Protein AF-A0A183HVT2-F1 (afdb_monomer_lite)

Radius of gyration: 18.71 Å; chains: 1; bounding box: 41×29×55 Å

Secondary structure (DSSP, 8-state):
-HHHHHHHHHHHHHHHHTT----HHHHHIIIIIIIIHHHHHHHTPPBPSS--SSPPPS-S--HHHHHHHHHHHHHHHHHHHHHHHHHHTSTTPPPPPPPSSS-TT----HHHHHHHHHHHHHHHHHHHHH---TTTB--GGG-HHHHHHH-

InterPro domains:
  IPR006544 P-type ATPase, subfamily V [PTHR45630] (1-150)
  IPR023298 P-type ATPase, transmembrane domain superfamily [SSF81665] (2-149)

Foldseek 3Di:
DVLLVLLQVLLQVLLVVLVFGDFPVLVCCCVPVQVVLLVVLLVPFAWDPDDDPDDDDPDPDDPVVVVVSVVLSVVSNVVLVVQLVVLVPDPPADRDDDDDDDPPRPRDHSSSVSSSVSSSVSSLVVSQVVSDDPDTTHDPVVRVSSVVSSD

Structure (mmCIF, N/CA/C/O backbone):
data_AF-A0A183HVT2-F1
#
_entry.id   AF-A0A183HVT2-F1
#
loop_
_atom_site.group_PDB
_atom_site.id
_atom_site.type_symbol
_atom_site.label_atom_id
_atom_site.label_alt_id
_atom_site.label_comp_id
_atom_site.label_asym_id
_atom_site.label_entity_id
_atom_site.label_seq_id
_atom_site.pdbx_PDB_ins_code
_atom_site.Cartn_x
_atom_site.Cartn_y
_atom_site.Cartn_z
_atom_site.occupancy
_atom_site.B_iso_or_equiv
_atom_site.auth_seq_id
_atom_site.auth_comp_id
_atom_site.auth_asym_id
_atom_site.auth_atom_id
_atom_site.pdbx_PDB_model_num
ATOM 1 N N . MET A 1 1 ? -2.748 3.069 10.491 1.00 76.56 1 MET A N 1
ATOM 2 C CA . MET A 1 1 ? -1.662 3.883 9.904 1.00 76.56 1 MET A CA 1
ATOM 3 C C . MET A 1 1 ? -0.369 3.092 9.721 1.00 76.56 1 MET A C 1
ATOM 5 O O . MET A 1 1 ? 0.038 2.958 8.585 1.00 76.56 1 MET A O 1
ATOM 9 N N . ALA A 1 2 ? 0.232 2.482 10.752 1.00 84.06 2 ALA A N 1
ATOM 10 C CA . ALA A 1 2 ? 1.506 1.749 10.601 1.00 84.06 2 ALA A CA 1
ATOM 11 C C . ALA A 1 2 ? 1.549 0.715 9.448 1.00 84.06 2 ALA A C 1
ATOM 13 O O . ALA A 1 2 ? 2.476 0.727 8.645 1.00 84.06 2 ALA A O 1
ATOM 14 N N . SER A 1 3 ? 0.530 -0.139 9.312 1.00 85.12 3 SER A N 1
ATOM 15 C CA . SER A 1 3 ? 0.498 -1.179 8.267 1.00 85.12 3 SER A CA 1
ATOM 16 C C . SER A 1 3 ? 0.379 -0.625 6.841 1.00 85.12 3 SER A C 1
ATOM 18 O O . SER A 1 3 ? 0.828 -1.269 5.896 1.00 85.12 3 SER A O 1
ATOM 20 N N . TYR A 1 4 ? -0.198 0.571 6.691 1.00 88.44 4 TYR A N 1
ATOM 21 C CA . TYR A 1 4 ? -0.279 1.273 5.412 1.00 88.44 4 TYR A CA 1
ATOM 22 C C . TYR A 1 4 ? 1.121 1.689 4.947 1.00 88.44 4 TYR A C 1
ATOM 24 O O . TYR A 1 4 ? 1.582 1.249 3.896 1.00 88.44 4 TYR A O 1
ATOM 32 N N . SER A 1 5 ? 1.839 2.432 5.793 1.00 89.56 5 SER A N 1
ATOM 33 C CA . SER A 1 5 ? 3.189 2.921 5.496 1.00 89.56 5 SER A CA 1
ATOM 34 C C . SER A 1 5 ? 4.175 1.781 5.235 1.00 89.56 5 SER A C 1
ATOM 36 O O . SER A 1 5 ? 5.035 1.883 4.368 1.00 89.56 5 SER A O 1
ATOM 38 N N . LEU A 1 6 ? 4.026 0.663 5.946 1.00 90.81 6 LEU A N 1
ATOM 39 C CA . LEU A 1 6 ? 4.828 -0.540 5.728 1.00 90.81 6 LEU A CA 1
ATOM 40 C C . LEU A 1 6 ? 4.554 -1.213 4.372 1.00 90.81 6 LEU A C 1
ATOM 42 O O . LEU A 1 6 ? 5.483 -1.670 3.712 1.00 9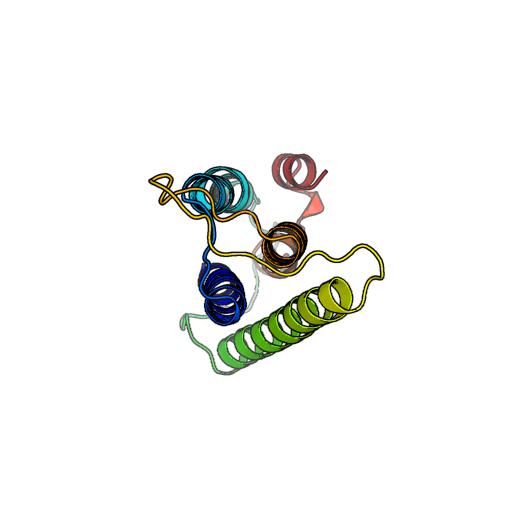0.81 6 LEU A O 1
ATOM 46 N N . THR A 1 7 ? 3.295 -1.249 3.932 1.00 91.56 7 THR A N 1
ATOM 47 C CA . THR A 1 7 ? 2.920 -1.785 2.611 1.00 91.56 7 THR A CA 1
ATOM 48 C C . THR A 1 7 ? 3.453 -0.896 1.483 1.00 91.56 7 THR A C 1
ATOM 50 O O . THR A 1 7 ? 4.005 -1.393 0.498 1.00 91.56 7 THR A O 1
ATOM 53 N N . GLN A 1 8 ? 3.369 0.427 1.655 1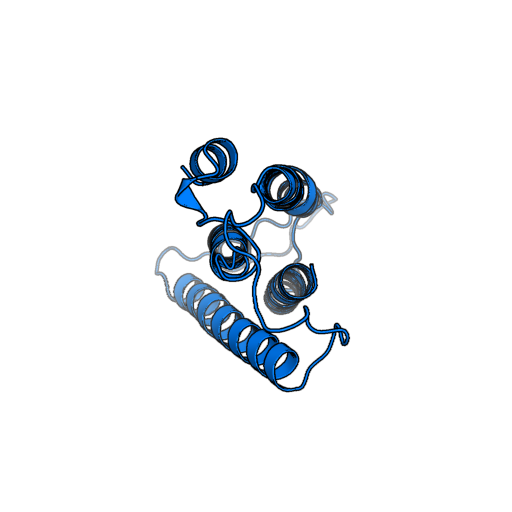.00 92.62 8 GLN A N 1
ATOM 54 C CA . GLN A 1 8 ? 3.967 1.398 0.737 1.00 92.62 8 GLN A CA 1
ATOM 55 C C . GLN A 1 8 ? 5.489 1.235 0.678 1.00 92.62 8 GLN A C 1
ATOM 57 O O . GLN A 1 8 ? 6.061 1.212 -0.409 1.00 92.62 8 GLN A O 1
ATOM 62 N N . PHE A 1 9 ? 6.138 1.046 1.829 1.00 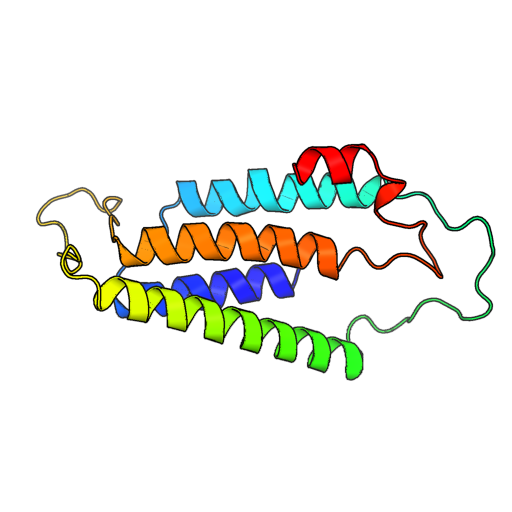92.00 9 PHE A N 1
ATOM 63 C CA . PHE A 1 9 ? 7.575 0.804 1.904 1.00 92.00 9 PHE A CA 1
ATOM 64 C C . PHE A 1 9 ? 7.999 -0.429 1.095 1.00 92.00 9 PHE A C 1
ATOM 66 O O . PHE A 1 9 ? 8.921 -0.323 0.290 1.00 92.00 9 PHE A O 1
ATOM 73 N N . ILE A 1 10 ? 7.304 -1.568 1.229 1.00 93.31 10 ILE A N 1
ATOM 74 C CA . ILE A 1 10 ? 7.610 -2.765 0.423 1.00 93.31 10 ILE A CA 1
ATOM 75 C C . ILE A 1 10 ? 7.469 -2.469 -1.075 1.00 93.31 10 ILE A C 1
ATOM 77 O O . ILE A 1 10 ? 8.358 -2.809 -1.856 1.00 93.31 10 ILE A O 1
ATOM 81 N N . SER A 1 11 ? 6.380 -1.803 -1.463 1.00 92.88 11 SER A N 1
ATOM 82 C CA . SER A 1 11 ? 6.097 -1.475 -2.866 1.00 92.88 11 SER A CA 1
ATOM 83 C C . SER A 1 11 ? 7.231 -0.644 -3.479 1.00 92.88 11 SER A C 1
ATOM 85 O O . SER A 1 11 ? 7.700 -0.930 -4.579 1.00 92.88 11 SER A O 1
ATOM 87 N N . VAL A 1 12 ? 7.718 0.355 -2.737 1.00 92.56 12 VAL A N 1
ATOM 88 C CA . VAL A 1 12 ? 8.826 1.223 -3.155 1.00 92.56 12 VAL A CA 1
ATOM 89 C C . VAL A 1 12 ? 10.153 0.461 -3.206 1.00 92.56 12 VAL A C 1
ATOM 91 O O . VAL A 1 12 ? 10.906 0.629 -4.160 1.00 92.56 12 VAL A O 1
ATOM 94 N N . VAL A 1 13 ? 10.434 -0.418 -2.239 1.00 93.06 13 VAL A N 1
ATOM 95 C CA . VAL A 1 13 ? 11.648 -1.256 -2.247 1.00 93.06 13 VAL A CA 1
ATOM 96 C C . VAL A 1 13 ? 11.691 -2.171 -3.475 1.00 93.06 13 VAL A C 1
ATOM 98 O O . VAL A 1 13 ? 12.734 -2.276 -4.120 1.00 93.06 13 VAL A O 1
ATOM 101 N N . LEU A 1 14 ? 10.566 -2.791 -3.846 1.00 90.88 14 LEU A N 1
ATOM 102 C CA . LEU A 1 14 ? 10.479 -3.620 -5.054 1.00 90.88 14 LEU A CA 1
ATOM 103 C C . LEU A 1 14 ? 10.691 -2.799 -6.331 1.00 90.88 14 LEU A C 1
ATOM 105 O O . LEU A 1 14 ? 11.344 -3.263 -7.261 1.00 90.88 14 LEU A O 1
ATOM 109 N N . LEU A 1 15 ? 10.179 -1.570 -6.384 1.00 89.25 15 LEU A N 1
ATOM 110 C CA . LEU A 1 15 ? 10.383 -0.693 -7.537 1.00 89.25 15 LEU A CA 1
ATOM 111 C C . LEU A 1 15 ? 11.819 -0.179 -7.636 1.00 89.25 15 LEU A C 1
ATOM 113 O O . LEU A 1 15 ? 12.354 -0.083 -8.742 1.00 89.25 15 LEU A O 1
ATOM 117 N N . TYR A 1 16 ? 12.479 0.057 -6.502 1.00 89.62 16 TYR A N 1
ATOM 118 C CA . TYR A 1 16 ? 13.893 0.417 -6.491 1.00 89.62 16 TYR A CA 1
ATOM 119 C C . TYR A 1 16 ? 14.791 -0.685 -7.041 1.00 89.62 16 TYR A C 1
ATOM 121 O O . TYR A 1 16 ? 15.822 -0.367 -7.631 1.00 89.62 16 TYR A O 1
ATOM 129 N N . TRP A 1 17 ? 14.381 -1.954 -6.961 1.00 87.50 17 TRP A N 1
ATOM 130 C CA . TRP A 1 17 ? 15.072 -3.037 -7.665 1.00 87.50 17 TRP A CA 1
ATOM 131 C C . TRP A 1 17 ? 15.143 -2.802 -9.185 1.00 87.50 17 TRP A C 1
ATOM 133 O O . TRP A 1 17 ? 16.119 -3.173 -9.829 1.00 87.50 17 TRP A O 1
ATOM 143 N N . LEU A 1 18 ? 14.139 -2.133 -9.761 1.00 81.31 18 LEU A N 1
ATOM 144 C CA . LEU A 1 18 ? 14.089 -1.741 -11.175 1.00 81.31 18 LEU A CA 1
ATOM 145 C C . LEU A 1 18 ? 14.622 -0.324 -11.426 1.00 81.31 18 LEU A C 1
ATOM 147 O O . LEU A 1 18 ? 14.421 0.218 -12.509 1.00 81.31 18 LEU A O 1
ATOM 151 N N . THR A 1 19 ? 15.274 0.300 -10.437 1.00 83.56 19 THR A N 1
ATOM 152 C CA . THR A 1 19 ? 15.742 1.700 -10.515 1.00 83.56 19 THR A CA 1
ATOM 153 C C . THR A 1 19 ? 14.607 2.664 -10.894 1.00 83.56 19 THR A C 1
ATOM 155 O O . THR A 1 19 ? 14.795 3.659 -11.589 1.00 83.56 19 THR A O 1
ATOM 158 N N . THR A 1 20 ? 13.388 2.357 -10.448 1.00 84.06 20 THR A N 1
ATOM 159 C CA . THR A 1 20 ? 12.207 3.196 -10.649 1.00 84.06 20 THR A CA 1
ATOM 160 C C . THR A 1 20 ? 11.460 3.379 -9.332 1.00 84.06 20 THR A C 1
ATOM 162 O O . THR A 1 20 ? 11.839 2.830 -8.299 1.00 84.06 20 THR A O 1
ATOM 165 N N . ASN A 1 21 ? 10.420 4.202 -9.337 1.00 88.69 21 ASN A N 1
ATOM 166 C CA . ASN A 1 21 ? 9.589 4.457 -8.166 1.00 88.69 21 ASN A CA 1
ATOM 167 C C . ASN A 1 21 ? 8.145 4.720 -8.615 1.00 88.69 21 ASN A C 1
ATOM 169 O O . ASN A 1 21 ? 7.882 4.891 -9.805 1.00 88.69 21 ASN A O 1
ATOM 173 N N . LEU A 1 22 ? 7.208 4.780 -7.672 1.00 85.69 22 LEU A N 1
ATOM 174 C CA . LEU A 1 22 ? 5.868 5.276 -7.948 1.00 85.69 22 LEU A CA 1
ATOM 175 C C . LEU A 1 22 ? 5.935 6.743 -8.400 1.00 85.69 22 LEU A C 1
ATOM 177 O O . LEU A 1 22 ? 6.869 7.500 -8.091 1.00 85.69 22 LEU A O 1
ATOM 181 N N . THR A 1 23 ? 4.943 7.125 -9.193 1.00 87.75 23 THR A N 1
ATOM 182 C CA . THR A 1 23 ? 4.741 8.519 -9.599 1.00 87.75 23 THR A CA 1
ATOM 183 C C . THR A 1 23 ? 4.101 9.309 -8.462 1.00 87.75 23 THR A C 1
ATOM 185 O O . THR A 1 23 ? 3.394 8.748 -7.621 1.00 87.75 23 THR A O 1
ATOM 188 N N . ASP A 1 24 ? 4.305 10.621 -8.446 1.00 89.38 24 ASP A N 1
ATOM 189 C CA . ASP A 1 24 ? 3.776 11.479 -7.381 1.00 89.38 24 ASP A CA 1
ATOM 190 C C . ASP A 1 24 ? 2.240 11.449 -7.353 1.00 89.38 24 ASP A C 1
ATOM 192 O O . ASP A 1 24 ? 1.629 11.393 -6.286 1.00 89.38 24 ASP A O 1
ATOM 196 N N . PHE A 1 25 ? 1.604 11.339 -8.524 1.00 88.75 25 PHE A N 1
ATOM 197 C CA . PHE A 1 25 ? 0.160 11.127 -8.633 1.00 88.75 25 PHE A CA 1
ATOM 198 C C . PHE A 1 25 ? -0.304 9.780 -8.071 1.00 88.75 25 PHE A C 1
ATOM 200 O O . PHE A 1 25 ? -1.382 9.719 -7.487 1.00 88.75 25 PHE A O 1
ATOM 207 N N . GLN A 1 26 ? 0.482 8.706 -8.207 1.00 90.50 26 GLN A N 1
ATOM 208 C CA . GLN A 1 26 ? 0.159 7.421 -7.579 1.00 90.50 26 GLN A CA 1
ATOM 209 C C . GLN A 1 26 ? 0.245 7.517 -6.054 1.00 90.50 26 GLN A C 1
ATOM 211 O O . GLN A 1 26 ? -0.652 7.021 -5.378 1.00 90.50 26 GLN A O 1
ATOM 216 N N . PHE A 1 27 ? 1.266 8.184 -5.506 1.00 89.44 27 PHE A N 1
ATOM 217 C CA . PHE A 1 27 ? 1.350 8.425 -4.062 1.00 89.44 27 PHE A CA 1
ATOM 218 C C . PHE A 1 27 ? 0.164 9.247 -3.555 1.00 89.44 27 PHE A C 1
ATOM 220 O O . PHE A 1 27 ? -0.502 8.840 -2.603 1.00 89.44 27 PHE A O 1
ATOM 227 N N . LEU A 1 28 ? -0.154 10.348 -4.241 1.00 92.06 28 LEU A N 1
ATOM 228 C CA . LEU A 1 28 ? -1.292 11.197 -3.900 1.0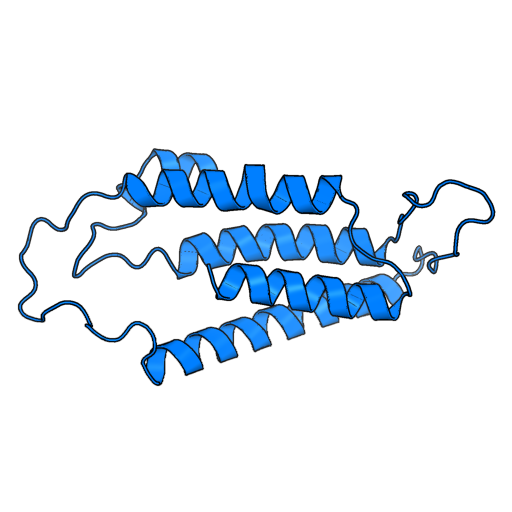0 92.06 28 LEU A CA 1
ATOM 229 C C . LEU A 1 28 ? -2.609 10.426 -3.987 1.00 92.06 28 LEU A C 1
ATOM 231 O O . LEU A 1 28 ? -3.460 10.569 -3.110 1.00 92.06 28 LEU A O 1
ATOM 235 N N . PHE A 1 29 ? -2.774 9.582 -5.009 1.00 91.31 29 PHE A N 1
ATOM 236 C CA . PHE A 1 29 ? -3.970 8.764 -5.159 1.00 91.31 29 PHE A CA 1
ATOM 237 C C . PHE A 1 29 ? -4.184 7.848 -3.954 1.00 91.31 29 PHE A C 1
ATOM 239 O O . PHE A 1 29 ? -5.286 7.775 -3.405 1.00 91.31 29 PHE A O 1
ATOM 246 N N . ILE A 1 30 ? -3.119 7.178 -3.514 1.00 91.25 30 ILE A N 1
ATOM 247 C CA . ILE A 1 30 ? -3.198 6.261 -2.386 1.00 91.25 30 ILE A CA 1
ATOM 248 C C . ILE A 1 30 ? -3.494 7.028 -1.086 1.00 91.25 30 ILE A C 1
ATOM 250 O O . ILE A 1 30 ? -4.422 6.660 -0.365 1.00 91.25 30 ILE A O 1
ATOM 254 N N . ASP A 1 31 ? -2.770 8.108 -0.792 1.00 90.81 31 ASP A N 1
ATOM 255 C CA . ASP A 1 31 ? -2.957 8.854 0.459 1.00 90.81 31 ASP A CA 1
ATOM 256 C C . ASP A 1 31 ? -4.329 9.551 0.519 1.00 90.81 31 ASP A C 1
ATOM 258 O O . ASP A 1 31 ? -5.072 9.420 1.502 1.00 90.81 31 ASP A O 1
ATOM 262 N N . LEU A 1 32 ? -4.701 10.279 -0.538 1.00 89.19 32 LEU A N 1
ATOM 263 C CA . LEU A 1 32 ? -5.898 11.118 -0.548 1.00 89.19 32 LEU A CA 1
ATOM 264 C C . LEU A 1 32 ? -7.172 10.310 -0.811 1.00 89.19 32 LEU A C 1
ATOM 266 O O . LEU A 1 32 ? -8.158 10.472 -0.100 1.00 89.19 32 LEU A O 1
ATOM 270 N N . PHE A 1 33 ? -7.188 9.441 -1.821 1.00 87.62 33 PHE A N 1
ATOM 271 C CA . PHE A 1 33 ? -8.432 8.771 -2.206 1.00 87.62 33 PHE A CA 1
ATOM 272 C C . PHE A 1 33 ? -8.631 7.452 -1.472 1.00 87.62 33 PHE A C 1
ATOM 274 O O . PHE A 1 33 ? -9.743 7.193 -1.017 1.00 87.62 33 PHE A O 1
ATOM 281 N N . LEU A 1 34 ? -7.589 6.635 -1.299 1.00 87.00 34 LEU A N 1
ATOM 282 C CA . LEU A 1 34 ? -7.737 5.361 -0.590 1.00 87.00 34 LEU A CA 1
ATOM 283 C C . LEU A 1 34 ? -7.692 5.558 0.928 1.00 87.00 34 LEU A C 1
ATOM 285 O O . LEU A 1 34 ? -8.667 5.271 1.622 1.00 87.00 34 LEU A O 1
ATOM 289 N N . VAL A 1 35 ? -6.580 6.058 1.468 1.00 87.88 35 VAL A N 1
ATOM 290 C CA . VAL A 1 35 ? -6.377 6.096 2.924 1.00 87.88 35 VAL A CA 1
ATOM 291 C C . VAL A 1 35 ? -7.289 7.111 3.598 1.00 87.88 35 VAL A C 1
ATOM 293 O O . VAL A 1 35 ? -7.928 6.768 4.593 1.00 87.88 35 VAL A O 1
ATOM 296 N N . THR A 1 36 ? -7.379 8.336 3.078 1.00 88.00 36 THR A N 1
ATOM 297 C CA . THR A 1 36 ? -8.177 9.393 3.723 1.00 88.00 36 THR A CA 1
ATOM 298 C C . THR A 1 36 ? -9.671 9.073 3.700 1.00 88.00 36 THR A C 1
ATOM 300 O O . THR A 1 36 ? -10.328 9.209 4.732 1.00 88.00 36 THR A O 1
ATOM 303 N N . THR A 1 37 ? -10.210 8.565 2.586 1.00 85.38 37 THR A N 1
ATOM 304 C CA . THR A 1 37 ? -11.62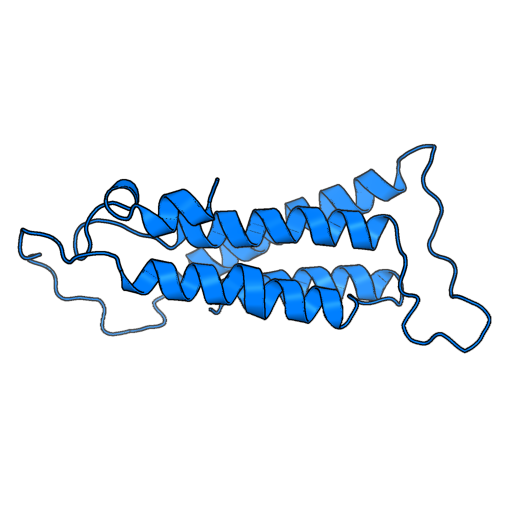3 8.149 2.506 1.00 85.38 37 THR A CA 1
ATOM 305 C C . THR A 1 37 ? -11.923 7.028 3.497 1.00 85.38 37 THR A C 1
ATOM 307 O O . THR A 1 37 ? -12.865 7.129 4.283 1.00 85.38 37 THR A O 1
ATOM 310 N N . MET A 1 38 ? -11.074 5.996 3.551 1.00 83.44 38 MET A N 1
ATOM 311 C CA . MET A 1 38 ? -11.237 4.904 4.515 1.00 83.44 38 MET A CA 1
ATOM 312 C C . MET A 1 38 ? -11.141 5.411 5.958 1.00 83.44 38 MET A C 1
ATOM 314 O O . MET A 1 38 ? -11.978 5.062 6.791 1.00 83.44 38 MET A O 1
ATOM 318 N N . ALA A 1 39 ? -10.167 6.280 6.254 1.00 84.00 39 ALA A N 1
ATOM 319 C CA . ALA A 1 39 ? -10.002 6.933 7.553 1.00 84.00 39 ALA A CA 1
ATOM 320 C C . ALA A 1 39 ? -11.240 7.741 7.966 1.00 84.00 39 ALA A C 1
ATOM 322 O O . ALA A 1 39 ? -11.669 7.648 9.119 1.00 84.00 39 ALA A O 1
ATOM 323 N N . ALA A 1 40 ? -11.848 8.475 7.033 1.00 83.06 40 ALA A N 1
ATOM 324 C CA . ALA A 1 40 ? -13.085 9.205 7.273 1.00 83.06 40 ALA A CA 1
ATOM 325 C C . ALA A 1 40 ? -14.241 8.245 7.598 1.00 83.06 40 ALA A C 1
ATOM 327 O O . ALA A 1 40 ? -14.925 8.418 8.608 1.00 83.06 40 ALA A O 1
ATOM 328 N N . CYS A 1 41 ? -14.416 7.177 6.814 1.00 78.69 41 CYS A N 1
ATOM 329 C CA . CYS A 1 41 ? -15.466 6.180 7.032 1.00 78.69 41 CYS A CA 1
ATOM 330 C C . CYS A 1 41 ? -15.317 5.428 8.364 1.00 78.69 41 CYS A C 1
ATOM 332 O O . CYS A 1 41 ? -16.318 5.159 9.034 1.00 78.69 41 CYS A O 1
ATOM 334 N N . PHE A 1 42 ? -14.089 5.142 8.807 1.00 77.06 42 PHE A N 1
ATOM 335 C CA . PHE A 1 42 ? -13.819 4.523 10.111 1.00 77.06 42 PHE A CA 1
ATOM 336 C C . PHE A 1 42 ? -14.394 5.315 11.294 1.00 77.06 42 PHE A C 1
ATOM 338 O O . PHE A 1 42 ? -14.806 4.717 12.299 1.00 77.06 42 PHE A O 1
ATOM 345 N N . GLY A 1 43 ? -14.422 6.647 11.188 1.00 72.50 43 GLY A N 1
ATOM 346 C CA . GLY A 1 43 ? -14.935 7.549 12.219 1.00 72.50 43 GLY A CA 1
ATOM 347 C C . GLY A 1 43 ? -16.438 7.412 12.469 1.00 72.50 43 GLY A C 1
ATOM 348 O O . GLY A 1 43 ? -16.882 7.599 13.598 1.00 72.50 43 GLY A O 1
ATOM 349 N N . TYR A 1 44 ? -17.210 6.995 11.464 1.00 75.00 44 TYR A N 1
ATOM 350 C CA . TYR A 1 44 ? -18.673 6.893 11.544 1.00 75.00 44 TYR A CA 1
ATOM 351 C C . TYR A 1 44 ? -19.188 5.604 12.206 1.00 75.00 44 TYR A C 1
ATOM 353 O O . TYR A 1 44 ? -20.397 5.398 12.300 1.00 75.00 44 TYR A O 1
ATOM 361 N N . THR A 1 45 ? -18.304 4.720 12.684 1.00 74.94 45 THR A N 1
ATOM 362 C CA . THR A 1 45 ? -18.727 3.443 13.285 1.00 74.94 45 THR A CA 1
ATOM 363 C C . THR A 1 45 ? -19.293 3.661 14.698 1.00 74.94 45 THR A C 1
ATOM 365 O O . THR A 1 45 ? -18.538 4.073 15.582 1.00 74.94 45 THR A O 1
ATOM 368 N N . PRO A 1 46 ? -20.577 3.342 14.962 1.00 72.50 46 PRO A N 1
ATOM 369 C CA . PRO A 1 46 ? -21.193 3.584 16.264 1.00 72.50 46 PRO A CA 1
ATOM 370 C C . PRO A 1 46 ? -20.646 2.660 17.373 1.00 72.50 46 PRO A C 1
ATOM 372 O O . PRO A 1 46 ? -20.200 1.534 17.098 1.00 72.50 46 PRO A O 1
ATOM 375 N N . PRO A 1 47 ? -20.718 3.099 18.646 1.00 76.44 47 PRO A N 1
ATOM 376 C CA . PRO A 1 47 ? -20.299 2.295 19.792 1.00 76.44 47 PRO A CA 1
ATOM 377 C C . PRO A 1 47 ? -21.190 1.058 19.985 1.00 76.44 47 PRO A C 1
ATOM 379 O O . PRO A 1 47 ? -22.351 1.019 19.559 1.00 76.44 47 PRO A O 1
ATOM 382 N N . CYS A 1 48 ? -20.646 0.025 20.637 1.00 73.44 48 CYS A N 1
ATOM 383 C CA . CYS A 1 48 ? -21.426 -1.160 20.995 1.00 73.44 48 CYS A CA 1
ATOM 384 C C . CYS A 1 48 ? -22.543 -0.804 21.998 1.00 73.44 48 CYS A C 1
ATOM 386 O O . CYS A 1 48 ? -22.339 0.008 22.894 1.00 73.44 48 CYS A O 1
ATOM 388 N N . GLN A 1 49 ? -23.721 -1.429 21.871 1.00 74.19 49 GLN A N 1
ATOM 389 C CA . GLN A 1 49 ? -24.855 -1.206 22.790 1.00 74.19 49 GLN A CA 1
ATOM 390 C C . GLN A 1 49 ? -24.645 -1.833 24.176 1.00 74.19 49 GLN A C 1
ATOM 392 O O . GLN A 1 49 ? -25.347 -1.478 25.118 1.00 74.19 49 GLN A O 1
ATOM 397 N N . LYS A 1 50 ? -23.704 -2.777 24.304 1.00 75.81 50 LYS A N 1
ATOM 398 C CA . LYS A 1 50 ? -23.362 -3.440 25.566 1.00 75.81 50 LYS A CA 1
ATOM 399 C C . LYS A 1 50 ? -21.985 -2.979 26.029 1.00 75.81 50 LYS A C 1
ATOM 401 O O . LYS A 1 50 ? -21.054 -2.923 25.228 1.00 75.81 50 LYS A O 1
ATOM 406 N N . LEU A 1 51 ? -21.866 -2.680 27.319 1.00 76.94 51 LEU A N 1
ATOM 407 C CA . LEU A 1 51 ? -20.602 -2.290 27.932 1.00 76.94 51 LEU A CA 1
ATOM 408 C C . LEU A 1 51 ? -19.699 -3.524 28.080 1.00 76.94 51 LEU A C 1
ATOM 410 O O . LEU A 1 51 ? -20.129 -4.554 28.602 1.00 76.94 51 LEU A O 1
ATOM 414 N N . ALA A 1 52 ? -18.458 -3.434 27.604 1.00 76.38 52 ALA A N 1
ATOM 415 C CA . ALA A 1 52 ? -17.477 -4.501 27.764 1.00 76.38 52 ALA A CA 1
ATOM 416 C C . ALA A 1 52 ? -16.942 -4.529 29.205 1.00 76.38 52 ALA A C 1
ATOM 418 O O . ALA A 1 52 ? -16.652 -3.484 29.781 1.00 76.38 52 ALA A O 1
ATOM 419 N N . VAL A 1 53 ? -16.773 -5.730 29.767 1.00 76.88 53 VAL A N 1
ATOM 420 C CA . VAL A 1 53 ? -16.211 -5.932 31.118 1.00 76.88 53 VAL A CA 1
ATOM 421 C C . VAL A 1 53 ? -14.707 -5.622 31.153 1.00 76.88 53 VAL A C 1
ATOM 423 O O . VAL A 1 53 ? -14.177 -5.213 32.181 1.00 76.88 53 VAL A O 1
ATOM 426 N N . SER A 1 54 ? -14.009 -5.786 30.024 1.00 76.62 54 SER A N 1
ATOM 427 C CA . SER A 1 54 ? -12.583 -5.486 29.901 1.00 76.62 54 SER A CA 1
ATOM 428 C C . SER A 1 54 ? -12.344 -4.022 29.503 1.00 76.62 54 SER A C 1
ATOM 430 O O . SER A 1 54 ? -12.946 -3.553 28.529 1.00 76.62 54 SER A O 1
ATOM 432 N N . PRO A 1 55 ? -11.426 -3.295 30.165 1.00 76.12 55 PRO A N 1
ATOM 433 C CA . PRO A 1 55 ? -11.027 -1.962 29.726 1.00 76.12 55 PRO A CA 1
ATOM 434 C C . PRO A 1 55 ? -10.265 -2.030 28.392 1.00 76.12 55 PRO A C 1
ATOM 436 O O . PRO A 1 55 ? -9.626 -3.048 28.100 1.00 76.12 55 PRO A O 1
ATOM 439 N N . PRO A 1 56 ? -10.318 -0.969 27.567 1.00 75.69 56 PRO A N 1
ATOM 440 C CA . PRO A 1 56 ? -9.550 -0.921 26.333 1.00 75.69 56 PRO A CA 1
ATOM 441 C C . PRO A 1 56 ? -8.044 -0.998 26.640 1.00 75.69 56 PRO A C 1
ATOM 443 O O . PRO A 1 56 ? -7.589 -0.467 27.658 1.00 75.69 56 PRO A O 1
ATOM 446 N N . PRO A 1 57 ? -7.251 -1.651 25.776 1.00 73.94 57 PRO A N 1
ATOM 447 C CA . PRO A 1 57 ? -5.813 -1.763 25.976 1.00 73.94 57 PRO A CA 1
ATOM 448 C C . PRO A 1 57 ? -5.165 -0.372 26.031 1.00 73.94 57 PRO A C 1
ATOM 450 O O . PRO A 1 57 ? -5.347 0.446 25.134 1.00 73.94 57 PRO A O 1
ATOM 453 N N . THR A 1 58 ? -4.385 -0.114 27.082 1.00 74.19 58 THR A N 1
ATOM 454 C CA . THR A 1 58 ? -3.718 1.179 27.325 1.00 74.19 58 THR A CA 1
ATOM 455 C C . THR A 1 58 ? -2.376 1.315 26.604 1.00 74.19 58 THR A C 1
ATOM 457 O O . THR A 1 58 ? -1.845 2.416 26.482 1.00 74.19 58 THR A O 1
ATOM 460 N N . LYS A 1 59 ? -1.819 0.205 26.102 1.00 73.62 59 LYS A N 1
ATOM 461 C CA . LYS A 1 59 ? -0.571 0.181 25.330 1.00 73.62 59 LYS A CA 1
ATOM 462 C C . LYS A 1 59 ? -0.883 0.072 23.840 1.00 73.62 59 LYS A C 1
ATOM 464 O O . LYS A 1 59 ? -1.461 -0.920 23.406 1.00 73.62 59 LYS A O 1
ATOM 469 N N . LEU A 1 60 ? -0.442 1.066 23.066 1.00 66.62 60 LEU A N 1
ATOM 470 C CA . LEU A 1 60 ? -0.552 1.080 21.600 1.00 66.62 60 LEU A CA 1
ATOM 471 C C . LEU A 1 60 ? 0.255 -0.050 20.941 1.00 66.62 60 LEU A C 1
ATOM 473 O O . LEU A 1 60 ? -0.174 -0.608 19.936 1.00 66.62 60 LEU A O 1
ATOM 477 N N . LEU A 1 61 ? 1.404 -0.401 21.528 1.00 69.88 61 LEU A N 1
ATOM 478 C CA . LEU A 1 61 ? 2.274 -1.493 21.094 1.00 69.88 61 LEU A CA 1
ATOM 479 C C . LEU A 1 61 ? 2.269 -2.608 22.143 1.00 69.88 61 LEU A C 1
ATOM 481 O O . LEU A 1 61 ? 2.991 -2.569 23.137 1.00 69.88 61 LEU A O 1
ATOM 485 N N . SER A 1 62 ? 1.429 -3.611 21.914 1.00 81.31 62 SER A N 1
ATOM 486 C CA . SER A 1 62 ? 1.495 -4.911 22.588 1.00 81.31 62 SER A CA 1
ATOM 487 C C . SER A 1 62 ? 2.285 -5.904 21.727 1.00 81.31 62 SER A C 1
ATOM 489 O O . SER A 1 62 ? 2.274 -5.797 20.497 1.00 81.31 62 SER A O 1
ATOM 491 N N . SER A 1 63 ? 2.920 -6.909 22.335 1.00 78.44 63 SER A N 1
ATOM 492 C CA . SER A 1 63 ? 3.611 -7.986 21.604 1.00 78.44 63 SER A CA 1
ATOM 493 C C . SER A 1 63 ? 2.697 -8.662 20.573 1.00 78.44 63 SER A C 1
ATOM 495 O O . SER A 1 63 ? 3.116 -8.917 19.446 1.00 78.44 63 SER A O 1
ATOM 497 N N . ALA A 1 64 ? 1.415 -8.838 20.906 1.00 81.88 64 ALA A N 1
ATOM 498 C CA . ALA A 1 64 ? 0.406 -9.367 19.990 1.00 81.88 64 ALA A CA 1
ATOM 499 C C . ALA A 1 64 ? 0.150 -8.446 18.780 1.00 81.88 64 ALA A C 1
ATOM 501 O O . ALA A 1 64 ? -0.019 -8.923 17.659 1.00 81.88 64 ALA A O 1
ATOM 502 N N . SER A 1 65 ? 0.149 -7.123 18.983 1.00 83.25 65 SER A N 1
ATOM 503 C CA . SER A 1 65 ? -0.034 -6.156 17.891 1.00 83.25 65 SER A CA 1
ATOM 504 C C . SER A 1 65 ? 1.180 -6.103 16.965 1.00 83.25 65 SER A C 1
ATOM 506 O O . SER A 1 65 ? 1.010 -6.054 15.750 1.00 83.25 65 SER A O 1
ATOM 508 N N . LEU A 1 66 ? 2.393 -6.201 17.521 1.00 85.62 66 LEU A N 1
ATOM 509 C CA . LEU A 1 66 ? 3.625 -6.237 16.739 1.00 85.62 66 LEU A CA 1
ATOM 510 C C . LEU A 1 66 ? 3.685 -7.500 15.876 1.00 85.62 66 LEU A C 1
ATOM 512 O O . LEU A 1 66 ? 3.928 -7.408 14.676 1.00 85.62 66 LEU A O 1
ATOM 516 N N . LEU A 1 67 ? 3.382 -8.663 16.464 1.00 87.81 67 LEU A N 1
ATOM 517 C CA . LEU A 1 67 ? 3.319 -9.924 15.728 1.00 87.81 67 LEU A CA 1
ATOM 518 C C . LEU A 1 67 ? 2.262 -9.872 14.616 1.00 87.81 67 LEU A C 1
ATOM 520 O O . LEU A 1 67 ? 2.514 -10.326 13.504 1.00 87.81 67 LEU A O 1
ATOM 524 N N . SER A 1 68 ? 1.101 -9.264 14.884 1.00 88.81 68 SER A N 1
ATOM 525 C CA . SER A 1 68 ? 0.059 -9.082 13.870 1.00 88.81 68 SER A CA 1
ATOM 526 C C . SER A 1 68 ? 0.515 -8.194 12.709 1.00 88.81 68 SER A C 1
ATOM 528 O O . SER A 1 68 ? 0.185 -8.501 11.567 1.00 88.81 68 SER A O 1
ATOM 530 N N . VAL A 1 69 ? 1.239 -7.102 12.975 1.00 88.81 69 VAL A N 1
ATOM 531 C CA . VAL A 1 69 ? 1.765 -6.213 11.925 1.00 88.81 69 VAL A CA 1
ATOM 532 C C . VAL A 1 69 ? 2.864 -6.910 11.123 1.00 88.81 69 VAL A C 1
ATOM 534 O O . VAL A 1 69 ? 2.853 -6.824 9.901 1.00 88.81 69 VAL A O 1
ATOM 537 N N . LEU A 1 70 ? 3.758 -7.655 11.779 1.00 90.00 70 LEU A N 1
ATOM 538 C CA . LEU A 1 70 ? 4.796 -8.446 11.108 1.00 90.00 70 LEU A CA 1
ATOM 539 C C . LEU A 1 70 ? 4.206 -9.550 10.223 1.00 90.00 70 LEU A C 1
ATOM 541 O O . LEU A 1 70 ? 4.650 -9.732 9.094 1.00 90.00 70 LEU A O 1
ATOM 545 N N . GLY A 1 71 ? 3.177 -10.258 10.695 1.00 90.62 71 GLY A N 1
ATOM 546 C CA . GLY A 1 71 ? 2.478 -11.256 9.884 1.00 90.62 71 GLY A CA 1
ATOM 547 C C . GLY A 1 71 ? 1.831 -10.636 8.643 1.00 90.62 71 GLY A C 1
ATOM 548 O O . GLY A 1 71 ? 1.994 -11.153 7.542 1.00 90.62 71 GLY A O 1
ATOM 549 N N . GLN A 1 72 ? 1.159 -9.490 8.800 1.00 89.75 72 GLN A N 1
ATOM 550 C CA . GLN A 1 72 ? 0.592 -8.745 7.670 1.00 89.75 72 GLN A CA 1
ATOM 551 C C . GLN A 1 72 ? 1.672 -8.269 6.692 1.00 89.75 72 GLN A C 1
ATOM 553 O O . GLN A 1 72 ? 1.506 -8.420 5.486 1.00 89.75 72 GLN A O 1
ATOM 558 N N . LEU A 1 73 ? 2.800 -7.767 7.203 1.00 91.44 73 LEU A N 1
ATOM 559 C CA . LEU A 1 73 ? 3.952 -7.362 6.398 1.00 91.44 73 LEU A CA 1
ATOM 560 C C . LEU A 1 73 ? 4.471 -8.519 5.532 1.00 91.44 73 LEU A C 1
ATOM 562 O O . LEU A 1 73 ? 4.679 -8.339 4.336 1.00 91.44 73 LEU A O 1
ATOM 566 N N . LEU A 1 74 ? 4.644 -9.707 6.120 1.00 93.62 74 LEU A N 1
ATOM 567 C CA . LEU A 1 74 ? 5.109 -10.894 5.400 1.00 93.62 74 LEU A CA 1
ATOM 568 C C . LEU A 1 74 ? 4.125 -11.327 4.311 1.00 93.62 74 LEU A C 1
ATOM 570 O O . LEU A 1 74 ? 4.544 -11.618 3.195 1.00 93.62 74 LEU A O 1
ATOM 574 N N . ILE A 1 75 ? 2.824 -11.334 4.612 1.00 93.44 75 ILE A N 1
ATOM 575 C CA . ILE A 1 75 ? 1.785 -11.677 3.634 1.00 93.44 75 ILE A CA 1
ATOM 576 C C . ILE A 1 75 ? 1.834 -10.699 2.455 1.00 93.44 75 ILE A C 1
ATOM 578 O O . ILE A 1 75 ? 1.929 -11.123 1.304 1.00 93.44 75 ILE A O 1
ATOM 582 N N . VAL A 1 76 ? 1.826 -9.393 2.737 1.00 94.12 76 VAL A N 1
ATOM 583 C CA . VAL A 1 76 ? 1.915 -8.341 1.716 1.00 94.12 76 VAL A CA 1
ATOM 584 C C . VAL A 1 76 ? 3.164 -8.521 0.856 1.00 94.12 76 VAL A C 1
ATOM 586 O O . VAL A 1 76 ? 3.056 -8.511 -0.371 1.00 94.12 76 VAL A O 1
ATOM 589 N N . PHE A 1 77 ? 4.319 -8.750 1.486 1.00 94.31 77 PHE A N 1
ATOM 590 C CA . PHE A 1 77 ? 5.590 -8.961 0.802 1.00 94.31 77 PHE A CA 1
ATOM 591 C C . PHE A 1 77 ? 5.547 -10.154 -0.155 1.00 94.31 77 PHE A C 1
ATOM 593 O O . PHE A 1 77 ? 5.921 -10.011 -1.316 1.00 94.31 77 PHE A O 1
ATOM 600 N N . ILE A 1 78 ? 5.044 -11.308 0.292 1.00 96.19 78 ILE A N 1
ATOM 601 C CA . ILE A 1 78 ? 4.960 -12.519 -0.535 1.00 96.19 78 ILE A CA 1
ATOM 602 C C . ILE A 1 78 ? 4.096 -12.268 -1.772 1.00 96.19 78 ILE A C 1
ATOM 604 O O . ILE A 1 78 ? 4.510 -12.599 -2.883 1.00 96.19 78 ILE A O 1
ATOM 608 N N . PHE A 1 79 ? 2.919 -11.661 -1.607 1.00 95.69 79 PHE A N 1
ATOM 609 C CA . PHE A 1 79 ? 2.021 -11.393 -2.730 1.00 95.69 79 PHE A CA 1
ATOM 610 C C . PHE A 1 79 ? 2.601 -10.360 -3.707 1.00 95.69 79 PHE A C 1
ATOM 612 O O . PHE A 1 79 ? 2.535 -10.571 -4.919 1.00 95.69 79 PHE A O 1
ATOM 619 N N . GLN A 1 80 ? 3.210 -9.280 -3.205 1.00 95.31 80 GLN A N 1
ATOM 620 C CA . GLN A 1 80 ? 3.843 -8.272 -4.061 1.00 95.31 80 GLN A CA 1
ATOM 621 C C . GLN A 1 80 ? 5.062 -8.823 -4.805 1.00 95.31 80 GLN A C 1
ATOM 623 O O . GLN A 1 80 ? 5.209 -8.584 -6.001 1.00 95.31 80 GLN A O 1
ATOM 628 N N . LEU A 1 81 ? 5.900 -9.620 -4.141 1.00 95.25 81 LEU A N 1
ATOM 629 C CA . LEU A 1 81 ? 7.019 -10.292 -4.793 1.00 95.25 81 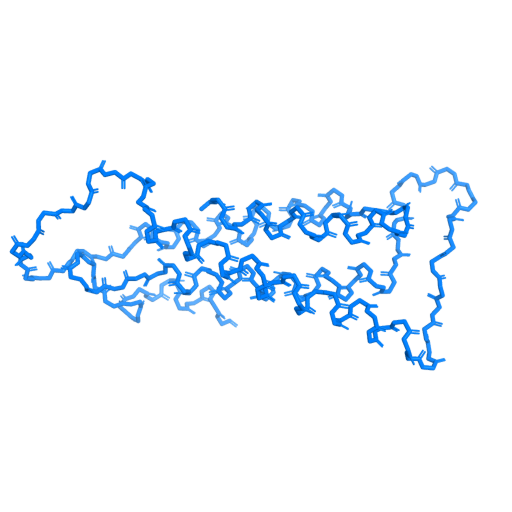LEU A CA 1
ATOM 630 C C . LEU A 1 81 ? 6.524 -11.291 -5.848 1.00 95.25 81 LEU A C 1
ATOM 632 O O . LEU A 1 81 ? 7.060 -11.344 -6.952 1.00 95.25 81 LEU A O 1
ATOM 636 N N . SER A 1 82 ? 5.467 -12.045 -5.537 1.00 95.38 82 SER A N 1
ATOM 637 C CA . SER A 1 82 ? 4.881 -13.016 -6.465 1.00 95.38 82 SER A CA 1
ATOM 638 C C . SER A 1 82 ? 4.367 -12.341 -7.733 1.00 95.38 82 SER A C 1
ATOM 640 O O . SER A 1 82 ? 4.718 -12.781 -8.823 1.00 95.38 82 SER A O 1
ATOM 642 N N . VAL A 1 83 ? 3.596 -11.248 -7.625 1.00 95.19 83 VAL A N 1
ATOM 643 C CA . VAL A 1 83 ? 3.106 -10.532 -8.818 1.00 95.19 83 VAL A CA 1
ATOM 644 C C . VAL A 1 83 ? 4.254 -9.898 -9.601 1.00 95.19 83 VAL A C 1
ATOM 646 O O . VAL A 1 83 ? 4.241 -9.904 -10.831 1.00 95.19 83 VAL A O 1
ATOM 649 N N . PHE A 1 84 ? 5.275 -9.402 -8.902 1.00 93.19 84 PHE A N 1
ATOM 650 C CA . PHE A 1 84 ? 6.448 -8.790 -9.512 1.00 93.19 84 PHE A CA 1
ATOM 651 C C . PHE A 1 84 ? 7.241 -9.788 -10.368 1.00 93.19 84 PHE A C 1
ATOM 653 O O . PHE A 1 84 ? 7.589 -9.475 -11.509 1.00 93.19 84 PHE A O 1
ATOM 660 N N . LEU A 1 85 ? 7.479 -10.999 -9.854 1.00 93.31 85 LEU A N 1
ATOM 661 C CA . LEU A 1 85 ? 8.145 -12.082 -10.587 1.00 93.31 85 LEU A CA 1
ATOM 662 C C . LEU A 1 85 ? 7.243 -12.671 -11.677 1.00 93.31 85 LEU A C 1
ATOM 664 O O . LEU A 1 85 ? 7.694 -12.906 -12.794 1.00 93.31 85 LEU A O 1
ATOM 668 N N . TYR A 1 86 ? 5.957 -12.867 -11.377 1.00 94.19 86 TYR A N 1
ATOM 669 C CA . TYR A 1 86 ? 4.992 -13.418 -12.327 1.00 94.19 86 TYR A CA 1
ATOM 670 C C . TYR A 1 86 ? 4.825 -12.527 -13.559 1.00 94.19 86 TYR A C 1
ATOM 672 O O . TYR A 1 86 ? 4.761 -13.038 -14.674 1.00 94.19 86 TYR A O 1
ATOM 680 N N . THR A 1 87 ? 4.812 -11.204 -13.368 1.00 92.19 87 THR A N 1
ATOM 681 C CA . THR A 1 87 ? 4.745 -10.225 -14.464 1.00 92.19 87 THR A CA 1
ATOM 682 C C . THR A 1 87 ? 5.973 -10.324 -15.367 1.00 92.19 87 THR A C 1
ATOM 684 O O . THR A 1 87 ? 5.825 -10.291 -16.583 1.00 92.19 87 THR A O 1
ATOM 687 N N . ALA A 1 88 ? 7.166 -10.518 -14.793 1.00 89.50 88 ALA A N 1
ATOM 688 C CA . ALA A 1 88 ? 8.398 -10.689 -15.565 1.00 89.50 88 ALA A CA 1
ATOM 689 C C . ALA A 1 88 ? 8.446 -12.005 -16.363 1.00 89.50 88 ALA A C 1
ATOM 691 O O . ALA A 1 88 ? 9.157 -12.092 -17.359 1.00 89.50 88 ALA A O 1
ATOM 692 N N . ALA A 1 89 ? 7.693 -13.025 -15.942 1.00 91.69 89 ALA A N 1
ATOM 693 C CA . ALA A 1 89 ? 7.628 -14.320 -16.618 1.00 91.69 89 ALA A CA 1
ATOM 694 C C . ALA A 1 89 ? 6.645 -14.354 -17.805 1.00 91.69 89 ALA A C 1
ATOM 696 O O . ALA A 1 89 ? 6.585 -15.357 -18.517 1.00 91.69 89 ALA A O 1
ATOM 697 N N . GLN A 1 90 ? 5.844 -13.304 -18.016 1.00 91.69 90 GLN A N 1
ATOM 698 C CA . GLN A 1 90 ? 4.848 -13.289 -19.087 1.00 91.69 90 GLN A CA 1
ATOM 699 C C . GLN A 1 90 ? 5.493 -13.088 -20.469 1.00 91.69 90 GLN A C 1
ATOM 701 O O . GLN A 1 90 ? 6.420 -12.293 -20.604 1.00 91.69 90 GLN A O 1
ATOM 706 N N . PRO A 1 91 ? 4.979 -13.729 -21.536 1.00 88.88 91 PRO A N 1
ATOM 707 C CA . PRO A 1 91 ? 5.587 -13.662 -22.872 1.00 88.88 91 PRO A CA 1
ATOM 708 C C . PRO A 1 91 ? 5.496 -12.275 -23.527 1.00 88.88 91 PRO A C 1
ATOM 710 O O . PRO A 1 91 ? 6.268 -11.955 -24.422 1.00 88.88 91 PRO A O 1
ATOM 713 N N . TRP A 1 92 ? 4.546 -11.450 -23.086 1.00 87.31 92 TRP A N 1
ATOM 714 C CA . TRP A 1 92 ? 4.334 -10.072 -23.537 1.00 87.31 92 TRP A CA 1
ATOM 715 C C . TRP A 1 92 ? 5.056 -9.040 -22.656 1.00 87.31 92 TRP A C 1
ATOM 717 O O . TRP A 1 92 ? 4.879 -7.836 -22.845 1.00 87.31 92 TRP A O 1
ATOM 727 N N . PHE A 1 93 ? 5.840 -9.496 -21.674 1.00 88.25 93 PHE A N 1
ATOM 728 C CA . PHE A 1 93 ? 6.568 -8.622 -20.769 1.00 88.25 93 PHE A CA 1
ATOM 729 C C . PHE A 1 93 ? 7.650 -7.844 -21.520 1.00 88.25 93 PHE A C 1
ATOM 731 O O . PHE A 1 93 ? 8.540 -8.426 -22.141 1.00 88.25 93 PHE A O 1
ATOM 738 N N . MET A 1 94 ? 7.597 -6.516 -21.421 1.00 82.31 94 MET A N 1
ATOM 739 C CA . MET A 1 94 ? 8.690 -5.652 -21.852 1.00 82.31 94 MET A CA 1
ATOM 740 C C . MET A 1 94 ? 9.472 -5.187 -20.621 1.00 82.31 94 MET A C 1
ATOM 742 O O . MET A 1 94 ? 8.872 -4.589 -19.718 1.00 82.31 94 MET A O 1
ATOM 746 N N . PRO A 1 95 ? 10.792 -5.448 -20.562 1.00 81.31 95 PRO A N 1
ATOM 747 C CA . PRO A 1 95 ? 11.612 -5.000 -19.450 1.00 81.31 95 PRO A CA 1
ATOM 748 C C . PRO A 1 95 ? 11.637 -3.474 -19.395 1.00 81.31 95 PRO A C 1
ATOM 750 O O . PRO A 1 95 ? 11.586 -2.792 -20.420 1.00 81.31 95 PRO A O 1
ATOM 753 N N . TYR A 1 96 ? 11.726 -2.941 -18.180 1.00 78.38 96 TYR A N 1
ATOM 754 C CA . TYR A 1 96 ? 11.812 -1.504 -17.967 1.00 78.38 96 TYR A CA 1
ATOM 755 C C . TYR A 1 96 ? 13.073 -0.937 -18.631 1.00 78.38 96 TYR A C 1
ATOM 757 O O . TYR A 1 96 ? 14.193 -1.317 -18.289 1.00 78.38 96 TYR A O 1
ATOM 765 N N . SER A 1 97 ? 12.881 -0.016 -19.572 1.00 72.38 97 SER A N 1
ATOM 766 C CA . SER A 1 97 ? 13.947 0.771 -20.184 1.00 72.38 97 SER A CA 1
ATOM 767 C C . SER A 1 97 ? 13.943 2.170 -19.581 1.00 72.38 97 SER A C 1
ATOM 769 O O . SER A 1 97 ? 12.912 2.842 -19.606 1.00 72.38 97 SER A O 1
ATOM 771 N N . ILE A 1 98 ? 15.091 2.619 -19.075 1.00 68.25 98 ILE A N 1
ATOM 772 C CA . ILE A 1 98 ? 15.251 3.985 -18.567 1.00 68.25 98 ILE A CA 1
ATOM 773 C C . ILE A 1 98 ? 14.974 4.954 -19.731 1.00 68.25 98 ILE A C 1
ATOM 775 O O . ILE A 1 98 ? 15.630 4.831 -20.771 1.00 68.25 98 ILE A O 1
ATOM 779 N N . PRO A 1 99 ? 14.013 5.887 -19.608 1.00 64.06 99 PRO A N 1
ATOM 780 C CA . PRO A 1 99 ? 13.696 6.807 -20.692 1.00 64.06 99 PRO A CA 1
ATOM 781 C C . PRO A 1 99 ? 14.904 7.703 -21.002 1.00 64.06 99 PRO A C 1
ATOM 783 O O . PRO A 1 99 ? 15.435 8.398 -20.133 1.00 64.06 99 PRO A O 1
ATOM 786 N N . PHE A 1 100 ? 15.344 7.696 -22.261 1.00 54.06 100 PHE A N 1
ATOM 787 C CA . PHE A 1 100 ? 16.339 8.640 -22.764 1.00 54.06 100 PHE A CA 1
ATOM 788 C C . PHE A 1 100 ? 15.647 9.975 -23.074 1.00 54.06 100 PHE A C 1
ATOM 790 O O . PHE A 1 100 ? 14.988 10.107 -24.101 1.00 54.06 100 PHE A O 1
ATOM 797 N N . GLY A 1 101 ? 15.808 10.966 -22.192 1.00 54.56 101 GLY A N 1
ATOM 798 C CA . GLY A 1 101 ? 15.358 12.344 -22.421 1.00 54.56 101 GLY A CA 1
ATOM 799 C C . GLY A 1 101 ? 14.348 12.858 -21.389 1.00 54.56 101 GLY A C 1
ATOM 800 O O . GLY A 1 101 ? 13.251 12.326 -21.273 1.00 54.56 101 GLY A O 1
ATOM 801 N N . THR A 1 102 ? 14.779 13.894 -20.656 1.00 52.12 102 THR A N 1
ATOM 802 C CA . THR A 1 102 ? 14.077 14.986 -19.925 1.00 52.12 102 THR A CA 1
ATOM 803 C C . THR A 1 102 ? 12.743 14.790 -19.185 1.00 52.12 102 THR A C 1
ATOM 805 O O . THR A 1 102 ? 12.377 15.689 -18.430 1.00 52.12 102 THR A O 1
ATOM 808 N N . SER A 1 103 ? 12.029 13.672 -19.280 1.00 58.22 103 SER A N 1
ATOM 809 C CA . SER A 1 103 ? 10.831 13.418 -18.472 1.00 58.22 103 SER A CA 1
ATOM 810 C C . SER A 1 103 ? 11.195 12.597 -17.235 1.00 58.22 103 SER A C 1
ATOM 812 O O . SER A 1 103 ? 11.061 11.381 -17.190 1.00 58.22 103 SER A O 1
ATOM 814 N N . VAL A 1 104 ? 11.670 13.289 -16.195 1.00 59.66 104 VAL A N 1
ATOM 815 C CA . VAL A 1 104 ? 11.989 12.705 -14.872 1.00 59.66 104 VAL A CA 1
ATOM 816 C C . VAL A 1 104 ? 10.783 11.955 -14.261 1.00 59.66 104 VAL A C 1
ATOM 818 O O . VAL A 1 104 ? 10.942 11.109 -13.382 1.00 59.66 104 VAL A O 1
ATOM 821 N N . GLU A 1 105 ? 9.573 12.229 -14.757 1.00 60.06 105 GLU A N 1
ATOM 822 C CA . GLU A 1 105 ? 8.319 11.601 -14.338 1.00 60.06 105 GLU A CA 1
ATOM 823 C C . GLU A 1 105 ? 7.913 10.345 -15.125 1.00 60.06 105 GLU A C 1
ATOM 825 O O . GLU A 1 105 ? 6.987 9.653 -14.692 1.00 60.06 105 GLU A O 1
ATOM 830 N N . ASP A 1 106 ? 8.565 10.006 -16.247 1.00 66.00 106 ASP A N 1
ATOM 831 C CA . ASP A 1 106 ? 8.185 8.819 -17.024 1.00 66.00 106 ASP A CA 1
ATOM 832 C C . ASP A 1 106 ? 8.722 7.534 -16.373 1.00 66.00 106 ASP A C 1
ATOM 834 O O . ASP A 1 106 ? 9.739 6.960 -16.750 1.00 66.00 106 ASP A O 1
ATOM 838 N N . LYS A 1 107 ? 8.023 7.091 -15.326 1.00 71.38 107 LYS A N 1
ATOM 839 C CA . LYS A 1 107 ? 8.329 5.885 -14.542 1.00 71.38 107 LYS A CA 1
ATOM 840 C C . LYS A 1 107 ? 7.488 4.682 -14.987 1.00 71.38 107 LYS A C 1
ATOM 842 O O . LYS A 1 107 ? 7.112 3.836 -14.173 1.00 71.38 107 LYS A O 1
ATOM 847 N N . ARG A 1 108 ? 7.120 4.609 -16.271 1.00 77.44 108 ARG A N 1
ATOM 848 C CA . ARG A 1 108 ? 6.258 3.540 -16.802 1.00 77.44 108 ARG A CA 1
ATOM 849 C C . ARG A 1 108 ? 6.968 2.193 -16.744 1.00 77.44 108 ARG A C 1
ATOM 851 O O . ARG A 1 108 ? 7.897 1.924 -17.494 1.00 77.44 108 ARG A O 1
ATOM 858 N N . SER A 1 109 ? 6.483 1.318 -15.874 1.00 86.31 109 SER A N 1
ATOM 859 C CA . SER A 1 109 ? 6.948 -0.061 -15.752 1.00 86.31 109 SER A CA 1
ATOM 860 C C . SER A 1 109 ? 5.747 -0.988 -15.638 1.00 86.31 109 SER A C 1
ATOM 862 O O . SER A 1 109 ? 4.868 -0.749 -14.811 1.00 86.31 109 SER A O 1
ATOM 864 N N . MET A 1 110 ? 5.723 -2.068 -16.426 1.00 87.38 110 MET A N 1
ATOM 865 C CA . MET A 1 110 ? 4.665 -3.085 -16.343 1.00 87.38 110 MET A CA 1
ATOM 866 C C . MET A 1 110 ? 4.619 -3.727 -14.949 1.00 87.38 110 MET A C 1
ATOM 868 O O . MET A 1 110 ? 3.544 -3.915 -14.382 1.00 87.38 110 MET A O 1
ATOM 872 N N . GLN A 1 111 ? 5.789 -3.990 -14.356 1.00 90.12 111 GLN A N 1
ATOM 873 C CA . GLN A 1 111 ? 5.899 -4.472 -12.976 1.00 90.12 111 GLN A CA 1
ATOM 874 C C . GLN A 1 111 ? 5.435 -3.415 -11.972 1.00 90.12 111 GLN A C 1
ATOM 876 O O . GLN A 1 111 ? 4.751 -3.752 -11.008 1.00 90.12 111 GLN A O 1
ATOM 881 N N . GLY A 1 112 ? 5.748 -2.138 -12.214 1.00 91.25 112 GLY A N 1
ATOM 882 C CA . GLY A 1 112 ? 5.270 -1.034 -11.381 1.00 91.25 112 GLY A CA 1
ATOM 883 C C . GLY A 1 112 ? 3.753 -0.909 -11.375 1.00 91.25 112 GLY A C 1
ATOM 884 O O . GLY A 1 112 ? 3.156 -0.797 -10.308 1.00 91.25 112 GLY A O 1
ATOM 885 N N . THR A 1 113 ? 3.113 -1.026 -12.538 1.00 90.88 113 THR A N 1
ATOM 886 C CA . THR A 1 113 ? 1.650 -1.052 -12.641 1.00 90.88 113 THR A CA 1
ATOM 887 C C . THR A 1 113 ? 1.060 -2.262 -11.920 1.00 90.88 113 THR A C 1
ATOM 889 O O . THR A 1 113 ? 0.111 -2.103 -11.157 1.00 90.88 113 THR A O 1
ATOM 892 N N . ALA A 1 114 ? 1.638 -3.455 -12.086 1.00 92.81 114 ALA A N 1
ATOM 893 C CA . ALA A 1 114 ? 1.159 -4.661 -11.411 1.00 92.81 114 ALA A CA 1
ATOM 894 C C . ALA A 1 114 ? 1.246 -4.552 -9.875 1.00 92.81 114 ALA A C 1
ATOM 896 O O . ALA A 1 114 ? 0.276 -4.851 -9.173 1.00 92.81 114 ALA A O 1
ATOM 897 N N . VAL A 1 115 ? 2.377 -4.064 -9.350 1.00 94.00 115 VAL A N 1
ATOM 898 C CA . VAL A 1 115 ? 2.571 -3.814 -7.910 1.00 94.00 115 VAL A CA 1
ATOM 899 C C . VAL A 1 115 ? 1.629 -2.715 -7.410 1.00 94.00 115 VAL A C 1
ATOM 901 O O . VAL A 1 115 ? 1.044 -2.855 -6.336 1.00 94.00 115 VAL A O 1
ATOM 904 N N . PHE A 1 116 ? 1.414 -1.648 -8.182 1.00 92.50 116 PHE A N 1
ATOM 905 C CA . PHE A 1 116 ? 0.475 -0.580 -7.828 1.00 92.50 116 PHE A CA 1
ATOM 906 C C . PHE A 1 116 ? -0.976 -1.084 -7.745 1.00 92.50 116 PHE A C 1
ATOM 908 O O . PHE A 1 116 ? -1.674 -0.815 -6.764 1.00 92.50 116 PHE A O 1
ATOM 915 N N . CYS A 1 117 ? -1.427 -1.872 -8.723 1.00 92.88 117 CYS A N 1
ATOM 916 C CA . CYS A 1 117 ? -2.765 -2.461 -8.708 1.00 92.88 117 CYS A CA 1
ATOM 917 C C . CYS A 1 117 ? -2.950 -3.401 -7.511 1.00 92.88 117 CYS A C 1
ATOM 919 O O . CYS A 1 117 ? -3.928 -3.280 -6.775 1.00 92.88 117 CYS A O 1
ATOM 921 N N . LEU A 1 118 ? -1.995 -4.305 -7.271 1.00 94.38 118 LEU A N 1
ATOM 922 C CA . LEU A 1 118 ? -2.076 -5.236 -6.148 1.00 94.38 118 LEU A CA 1
ATOM 923 C C . LEU A 1 118 ? -2.037 -4.509 -4.795 1.00 94.38 118 LEU A C 1
ATOM 925 O O . LEU A 1 118 ? -2.837 -4.817 -3.912 1.00 94.38 118 LEU A O 1
ATOM 929 N N . SER A 1 119 ? -1.142 -3.532 -4.634 1.00 93.19 119 SER A N 1
ATOM 930 C CA . SER A 1 119 ? -1.037 -2.756 -3.393 1.00 93.19 119 SER A CA 1
ATOM 931 C C . SER A 1 119 ? -2.310 -1.956 -3.110 1.00 93.19 119 SER A C 1
ATOM 933 O O . SER A 1 119 ? -2.752 -1.928 -1.965 1.00 93.19 119 SER A O 1
ATOM 935 N N . SER A 1 120 ? -2.984 -1.433 -4.140 1.00 91.75 120 SER A N 1
ATOM 936 C CA . SER A 1 120 ? -4.301 -0.789 -4.008 1.00 91.75 120 SER A CA 1
ATOM 937 C C . SER A 1 120 ? -5.340 -1.714 -3.357 1.00 91.75 120 SER A C 1
ATOM 939 O O . SER A 1 120 ? -5.990 -1.328 -2.383 1.00 91.75 120 SER A O 1
ATOM 941 N N . PHE A 1 121 ? -5.440 -2.970 -3.808 1.00 90.94 121 PHE A N 1
ATOM 942 C CA . PHE A 1 121 ? -6.319 -3.965 -3.178 1.00 90.94 121 PHE A CA 1
ATOM 943 C C . PHE A 1 121 ? -5.872 -4.347 -1.763 1.00 90.94 121 PHE A C 1
ATOM 945 O O . PHE A 1 121 ? -6.708 -4.577 -0.883 1.00 90.94 121 PHE A O 1
ATOM 952 N N . GLN A 1 122 ? -4.563 -4.402 -1.513 1.00 92.31 122 GLN A N 1
ATOM 953 C CA . GLN A 1 122 ? -4.029 -4.672 -0.179 1.00 92.31 122 GLN A CA 1
ATOM 954 C C . GLN A 1 122 ? -4.383 -3.551 0.802 1.00 92.31 122 GLN A C 1
ATOM 956 O O . GLN A 1 122 ? -4.762 -3.849 1.932 1.00 92.31 122 GLN A O 1
ATOM 961 N N . TYR A 1 123 ? -4.353 -2.281 0.386 1.00 90.50 123 TYR A N 1
ATOM 962 C CA . TYR A 1 123 ? -4.777 -1.164 1.234 1.00 90.50 123 TYR A CA 1
ATOM 963 C C . TYR A 1 123 ? -6.254 -1.270 1.634 1.00 90.50 123 TYR A C 1
ATOM 965 O O . TYR A 1 123 ? -6.572 -1.125 2.817 1.00 90.50 123 TYR A O 1
ATOM 973 N N . LEU A 1 124 ? -7.138 -1.611 0.690 1.00 87.75 124 LEU A N 1
ATOM 974 C CA . LEU A 1 124 ? -8.557 -1.871 0.973 1.00 87.75 124 LEU A CA 1
ATOM 975 C C . LEU A 1 124 ? -8.732 -3.055 1.932 1.00 87.75 124 LEU A C 1
ATOM 977 O O . LEU A 1 124 ? -9.451 -2.971 2.927 1.00 87.75 124 LEU A O 1
ATOM 981 N N . THR A 1 125 ? -8.013 -4.147 1.682 1.00 87.38 125 THR A N 1
ATOM 982 C CA . THR A 1 125 ? -8.065 -5.354 2.516 1.00 87.38 125 THR A CA 1
ATOM 983 C C . THR A 1 125 ? -7.589 -5.072 3.942 1.00 87.38 125 THR A C 1
ATOM 985 O O . THR A 1 125 ? -8.226 -5.495 4.907 1.00 87.38 125 THR A O 1
ATOM 988 N N . LEU A 1 126 ? -6.505 -4.309 4.108 1.00 86.50 126 LEU A N 1
ATOM 989 C CA . LEU A 1 126 ? -6.008 -3.893 5.420 1.00 86.50 126 LEU A CA 1
ATOM 990 C C . LEU A 1 126 ? -7.030 -3.012 6.146 1.00 86.50 126 LEU A C 1
ATOM 992 O O . LEU A 1 126 ? -7.215 -3.184 7.352 1.00 86.50 126 LEU A O 1
ATOM 996 N N . ALA A 1 127 ? -7.733 -2.121 5.438 1.00 83.75 127 ALA A N 1
ATOM 997 C CA . ALA A 1 127 ? -8.823 -1.353 6.031 1.00 83.75 127 ALA A CA 1
ATOM 998 C C . ALA A 1 127 ? -9.916 -2.286 6.586 1.00 83.75 127 ALA A C 1
ATOM 1000 O O . ALA A 1 127 ? -10.315 -2.153 7.744 1.00 83.75 127 ALA A O 1
ATOM 1001 N N . VAL A 1 128 ? -10.332 -3.308 5.836 1.00 81.19 128 VAL A N 1
ATOM 1002 C CA . VAL A 1 128 ? -11.318 -4.296 6.313 1.00 81.19 128 VAL A CA 1
ATOM 1003 C C . VAL A 1 128 ? -10.799 -5.088 7.520 1.00 81.19 128 VAL A C 1
ATOM 1005 O O . VAL A 1 128 ? -11.492 -5.192 8.531 1.00 81.19 128 VAL A O 1
ATOM 1008 N N . ILE A 1 129 ? -9.567 -5.602 7.468 1.00 82.50 129 ILE A N 1
ATOM 1009 C CA . ILE A 1 129 ? -8.983 -6.435 8.538 1.00 82.50 129 ILE A CA 1
ATOM 1010 C C . ILE A 1 129 ? -8.847 -5.660 9.856 1.00 82.50 129 ILE A C 1
ATOM 1012 O O . ILE A 1 129 ? -9.101 -6.207 10.935 1.00 82.50 129 ILE A O 1
ATOM 1016 N N . TYR A 1 130 ? -8.450 -4.387 9.792 1.00 78.88 130 TYR A N 1
ATOM 1017 C CA . TYR A 1 130 ? -8.300 -3.546 10.982 1.00 78.88 130 TYR A CA 1
ATOM 1018 C C . TYR A 1 130 ? -9.613 -2.918 11.465 1.00 78.88 130 TYR A C 1
ATOM 1020 O O . TYR A 1 130 ? -9.645 -2.377 12.572 1.00 78.88 130 TYR A O 1
ATOM 1028 N N . SER A 1 131 ? -10.713 -3.066 10.719 1.00 73.50 131 SER A N 1
ATOM 1029 C CA . SER A 1 131 ? -12.070 -2.691 11.139 1.00 73.50 131 SER A CA 1
ATOM 1030 C C . SER A 1 131 ? -12.648 -3.663 12.179 1.00 73.50 131 SER A C 1
ATOM 1032 O O . SER A 1 131 ? -13.748 -4.192 12.027 1.00 73.50 131 SER A O 1
ATOM 1034 N N . ARG A 1 132 ? -11.910 -3.950 13.258 1.00 66.56 132 ARG A N 1
ATOM 1035 C CA . ARG A 1 132 ? -12.380 -4.876 14.295 1.00 66.56 132 ARG A CA 1
ATOM 1036 C C . ARG A 1 132 ? -13.689 -4.376 14.918 1.00 66.56 132 ARG A C 1
ATOM 1038 O O . ARG A 1 132 ? -13.778 -3.234 15.363 1.00 66.56 132 ARG A O 1
ATOM 1045 N N . GLY A 1 133 ? -14.686 -5.261 14.937 1.00 63.78 133 GLY A N 1
ATOM 1046 C CA . GLY A 1 133 ? -16.011 -5.012 15.504 1.00 63.78 133 GLY A CA 1
ATOM 1047 C C . GLY A 1 133 ? -16.057 -5.203 17.033 1.00 63.78 133 GLY A C 1
ATOM 1048 O O . GLY A 1 133 ? -15.173 -4.706 17.735 1.00 63.78 133 GLY A O 1
ATOM 1049 N N . PRO A 1 134 ? -17.078 -5.889 17.588 1.00 56.88 134 PRO A N 1
ATOM 1050 C CA . PRO A 1 134 ? -17.269 -5.994 19.041 1.00 56.88 134 PRO A CA 1
ATOM 1051 C C . PRO A 1 134 ? -16.027 -6.596 19.724 1.00 56.88 134 PRO A C 1
ATOM 1053 O O . PRO A 1 134 ? -15.385 -7.468 19.133 1.00 56.88 134 PRO A O 1
ATOM 1056 N N . PRO A 1 135 ? -15.635 -6.131 20.932 1.00 60.91 135 PRO A N 1
ATOM 1057 C CA . PRO A 1 135 ? -16.515 -5.708 22.033 1.00 60.91 135 PRO A CA 1
ATOM 1058 C C . PRO A 1 135 ? -16.714 -4.190 22.233 1.00 60.91 135 PRO A C 1
ATOM 1060 O O . PRO A 1 135 ? -17.566 -3.809 23.028 1.00 60.91 135 PRO A O 1
ATOM 1063 N N . TYR A 1 136 ? -15.987 -3.318 21.521 1.00 58.56 136 TYR A N 1
ATOM 1064 C CA . TYR A 1 136 ? -16.070 -1.854 21.722 1.00 58.56 136 TYR A CA 1
ATOM 1065 C C . TYR A 1 136 ? -16.845 -1.109 20.621 1.00 58.56 136 TYR A C 1
ATOM 1067 O O . TYR A 1 136 ? -17.435 -0.059 20.879 1.00 58.56 136 TYR A O 1
ATOM 1075 N N . ARG A 1 137 ? -16.888 -1.648 19.397 1.00 65.44 137 ARG A N 1
ATOM 1076 C CA . ARG A 1 137 ? -17.588 -1.058 18.240 1.00 65.44 137 ARG A CA 1
ATOM 1077 C C . ARG A 1 137 ? -18.610 -2.035 17.662 1.00 65.44 137 ARG A C 1
ATOM 1079 O O . ARG A 1 137 ? -18.464 -3.246 17.821 1.00 65.44 137 ARG A O 1
ATOM 1086 N N . LYS A 1 138 ? -19.660 -1.527 17.006 1.00 66.31 138 LYS A N 1
ATOM 1087 C CA . LYS A 1 138 ? -20.570 -2.377 16.216 1.00 66.31 138 LYS A CA 1
ATOM 1088 C C . LYS A 1 138 ? -19.844 -2.979 15.004 1.00 66.31 138 LYS A C 1
ATOM 1090 O O . LYS A 1 138 ? -18.747 -2.560 14.646 1.00 66.31 138 LYS A O 1
ATOM 1095 N N . THR A 1 139 ? -20.440 -4.010 14.409 1.00 67.75 139 THR A N 1
ATOM 1096 C CA . THR A 1 139 ? -19.909 -4.678 13.216 1.00 67.75 139 THR A CA 1
ATOM 1097 C C . THR A 1 139 ? -19.785 -3.715 12.034 1.00 67.75 139 THR A C 1
ATOM 1099 O O . THR A 1 139 ? -20.555 -2.765 11.901 1.00 67.75 139 THR A O 1
ATOM 1102 N N . ILE A 1 140 ? -18.830 -4.011 11.152 1.00 63.47 140 ILE A N 1
ATOM 1103 C CA . ILE A 1 140 ? -18.485 -3.226 9.957 1.00 63.47 140 ILE A CA 1
ATOM 1104 C C . ILE A 1 140 ? -19.713 -2.959 9.073 1.00 63.47 140 ILE A C 1
ATOM 1106 O O . ILE A 1 140 ? -19.899 -1.850 8.591 1.00 63.47 140 ILE A O 1
ATOM 1110 N N . PHE A 1 141 ? -20.602 -3.947 8.935 1.00 60.38 141 PHE A N 1
ATOM 1111 C CA . PHE A 1 141 ? -21.814 -3.854 8.114 1.00 60.38 141 PHE A CA 1
ATOM 1112 C C . PHE A 1 141 ? -22.853 -2.844 8.621 1.00 60.38 141 PHE A C 1
ATOM 1114 O O . PHE A 1 141 ? -23.749 -2.462 7.878 1.00 60.38 141 PHE A O 1
ATOM 1121 N N . SER A 1 142 ? -22.749 -2.387 9.875 1.00 59.97 142 SER A N 1
ATOM 1122 C CA . SER A 1 142 ? -23.591 -1.298 10.384 1.00 59.97 142 SER A CA 1
ATOM 1123 C C . SER A 1 142 ? -23.166 0.072 9.840 1.00 59.97 142 SER A C 1
ATOM 1125 O O . SER A 1 142 ? -23.878 1.050 10.063 1.00 59.97 142 SER A O 1
ATOM 1127 N N . ASN A 1 143 ? -22.002 0.160 9.189 1.00 66.81 143 ASN A N 1
ATOM 1128 C CA . ASN A 1 143 ? -21.430 1.382 8.647 1.00 66.81 143 ASN A CA 1
ATOM 1129 C C . ASN A 1 143 ? -21.643 1.416 7.123 1.00 66.81 143 ASN A C 1
ATOM 1131 O O . ASN A 1 143 ? -20.776 1.026 6.342 1.00 66.81 143 ASN A O 1
ATOM 1135 N N . THR A 1 144 ? -22.828 1.876 6.708 1.00 65.94 144 THR A N 1
ATOM 1136 C CA . THR A 1 144 ? -23.206 2.008 5.294 1.00 65.94 144 THR A CA 1
ATOM 1137 C C . THR A 1 144 ? -22.212 2.821 4.452 1.00 65.94 144 THR A C 1
ATOM 1139 O O . THR A 1 144 ? -21.920 2.354 3.351 1.00 65.94 144 THR A O 1
ATOM 1142 N N . PRO A 1 145 ? -21.613 3.947 4.908 1.00 65.50 145 PRO A N 1
ATOM 1143 C CA . PRO A 1 145 ? -20.615 4.643 4.096 1.00 65.50 145 PRO A CA 1
ATOM 1144 C C . PRO A 1 145 ? -19.299 3.865 3.961 1.00 65.50 145 PRO A C 1
ATOM 1146 O O . PRO A 1 145 ? -18.665 3.953 2.916 1.00 65.50 145 PRO A O 1
ATOM 1149 N N . PHE A 1 146 ? -18.898 3.058 4.951 1.00 64.75 146 PHE A N 1
ATOM 1150 C CA . PHE A 1 146 ? -17.724 2.185 4.810 1.00 64.75 146 PHE A CA 1
ATOM 1151 C C . PHE A 1 146 ? -17.966 1.063 3.791 1.00 64.75 146 PHE A C 1
ATOM 1153 O O . PHE A 1 146 ? -17.105 0.795 2.959 1.00 64.75 146 PHE A O 1
ATOM 1160 N N . CYS A 1 147 ? -19.155 0.452 3.799 1.00 67.75 147 CYS A N 1
ATOM 1161 C CA . CYS A 1 147 ? -19.542 -0.520 2.775 1.00 67.75 147 CYS A CA 1
ATOM 1162 C C . CYS A 1 147 ? -19.642 0.112 1.378 1.00 67.75 147 CYS A C 1
ATOM 1164 O O . CYS A 1 147 ? -19.224 -0.513 0.412 1.00 67.75 147 CYS A O 1
ATOM 1166 N N . ALA A 1 148 ? -20.144 1.346 1.274 1.00 66.81 148 ALA A N 1
ATOM 1167 C CA . ALA A 1 148 ? -20.227 2.068 0.006 1.00 66.81 148 ALA A CA 1
ATOM 1168 C C . ALA A 1 148 ? -18.851 2.446 -0.565 1.00 66.81 148 ALA A C 1
ATOM 1170 O O . ALA A 1 148 ? -18.709 2.516 -1.774 1.00 66.81 148 ALA A O 1
ATOM 1171 N N . CYS A 1 149 ? -17.839 2.672 0.279 1.00 67.50 149 CYS A N 1
ATOM 1172 C CA . CYS A 1 149 ? -16.477 2.958 -0.189 1.00 67.50 149 CYS A CA 1
ATOM 1173 C C . CYS A 1 149 ? -15.681 1.698 -0.571 1.00 67.50 149 CYS A C 1
ATOM 1175 O O . CYS A 1 149 ? -14.605 1.815 -1.152 1.00 67.50 149 CYS A O 1
ATOM 1177 N N . LEU A 1 150 ? -16.162 0.509 -0.193 1.00 66.06 150 LEU A N 1
ATOM 1178 C CA . LEU A 1 150 ? -15.533 -0.779 -0.502 1.00 66.06 150 LEU A CA 1
ATOM 1179 C C . LEU A 1 150 ? -16.041 -1.421 -1.801 1.00 66.06 150 LEU A C 1
ATOM 1181 O O . LEU A 1 150 ? -15.364 -2.318 -2.305 1.00 66.06 150 LEU A O 1
ATOM 1185 N N . GLY A 1 151 ? -17.227 -1.028 -2.278 1.00 52.25 151 GLY A N 1
ATOM 1186 C CA . GLY A 1 151 ? -17.829 -1.492 -3.535 1.00 52.25 151 GLY A CA 1
ATOM 1187 C C . GLY A 1 151 ? -17.540 -0.540 -4.683 1.00 52.25 151 GLY A C 1
ATOM 1188 O O . GLY A 1 151 ? -17.405 -1.050 -5.815 1.00 52.25 151 GLY A O 1
#

Sequence (151 aa):
MASYSLTQFISVVLLYWLTTNLTDFQFLFIDLFLVTTMAACFGYTPPCQKLAVSPPPTKLLSSASLLSVLGQLLIVFIFQLSVFLYTAAQPWFMPYSIPFGTSVEDKRSMQGTAVFCLSSFQYLTLAVIYSRGPPYRKTIFSNTPFCACLG

Organism: NCBI:txid387005

pLDDT: mean 81.46, std 11.48, range [52.12, 96.19]